Protein AF-N2A4S7-F1 (afdb_monomer)

Radius of gyration: 17.84 Å; Cα contacts (8 Å, |Δi|>4): 90; chains: 1; bounding box: 32×30×47 Å

Foldseek 3Di:
DDCPQPDAQDKDFLVRVCVSVVHDQDPDPVVNVVVVVQVVQAFDWDDPDPGITHTHGGDPDGHDDPPPPDPPVPPPPPPPADPVNVVVVVVVVVVVVVVVD

Structure (mmCIF, N/CA/C/O backbone):
data_AF-N2A4S7-F1
#
_entry.id   AF-N2A4S7-F1
#
loop_
_atom_site.group_PDB
_atom_site.id
_atom_site.type_symbol
_atom_site.label_atom_id
_atom_site.label_alt_id
_atom_site.label_comp_id
_atom_site.label_asym_id
_atom_site.label_entity_id
_atom_site.label_seq_id
_atom_site.pdbx_PDB_ins_code
_atom_site.Cartn_x
_atom_site.Cartn_y
_atom_site.Cartn_z
_atom_site.occupancy
_atom_site.B_iso_or_equiv
_atom_site.auth_seq_id
_atom_site.auth_comp_id
_atom_site.auth_asym_id
_atom_site.auth_atom_id
_atom_site.pdbx_PDB_model_num
ATOM 1 N N . MET A 1 1 ? 5.423 -8.580 -4.811 1.00 75.19 1 MET A N 1
ATOM 2 C CA . MET A 1 1 ? 5.152 -8.920 -3.392 1.00 75.19 1 MET A CA 1
ATOM 3 C C . MET A 1 1 ? 4.072 -9.999 -3.333 1.00 75.19 1 MET A C 1
ATOM 5 O O . MET A 1 1 ? 3.404 -10.183 -4.344 1.00 75.19 1 MET A O 1
ATOM 9 N N . LYS A 1 2 ? 3.913 -10.727 -2.217 1.00 77.81 2 LYS A N 1
ATOM 10 C CA . LYS A 1 2 ? 2.867 -11.761 -2.075 1.00 77.81 2 LYS A CA 1
ATOM 11 C C . LYS A 1 2 ? 1.666 -11.218 -1.298 1.00 77.81 2 LYS A C 1
ATOM 13 O O . LYS A 1 2 ? 1.792 -10.988 -0.104 1.00 77.81 2 LYS A O 1
ATOM 18 N N . THR A 1 3 ? 0.521 -11.034 -1.951 1.00 82.69 3 THR A N 1
ATOM 19 C CA . THR A 1 3 ? -0.718 -10.525 -1.324 1.00 82.69 3 THR A CA 1
ATOM 20 C C . THR A 1 3 ? -1.667 -11.613 -0.829 1.00 82.69 3 THR A C 1
ATOM 22 O O . THR A 1 3 ? -2.667 -11.296 -0.201 1.00 82.69 3 THR A O 1
ATOM 25 N N . GLU A 1 4 ? -1.338 -12.887 -1.045 1.00 83.69 4 GLU A N 1
ATOM 26 C CA . GLU A 1 4 ? -2.178 -14.058 -0.729 1.00 83.69 4 GLU A CA 1
ATOM 27 C C . GLU A 1 4 ? -2.640 -14.123 0.739 1.00 83.69 4 GLU A C 1
ATOM 29 O O . GLU A 1 4 ? -3.675 -14.710 1.039 1.00 83.69 4 GLU A O 1
ATOM 34 N N . ASN A 1 5 ? -1.882 -13.512 1.653 1.00 84.94 5 ASN A N 1
ATOM 35 C CA . ASN A 1 5 ? -2.165 -13.523 3.090 1.00 84.94 5 ASN A CA 1
ATOM 36 C C . ASN A 1 5 ? -2.923 -12.277 3.580 1.00 84.94 5 ASN A C 1
ATOM 38 O O . ASN A 1 5 ? -3.143 -12.131 4.783 1.00 84.94 5 ASN A O 1
ATOM 42 N N . ILE A 1 6 ? -3.270 -11.353 2.682 1.00 88.94 6 ILE A N 1
ATOM 43 C CA . ILE A 1 6 ? -3.994 -10.126 3.017 1.00 88.94 6 ILE A CA 1
ATOM 44 C C . ILE A 1 6 ? -5.489 -10.363 2.829 1.00 88.94 6 ILE A C 1
ATOM 46 O O . ILE A 1 6 ? -5.926 -10.893 1.810 1.00 88.94 6 ILE A O 1
ATOM 50 N N . VAL A 1 7 ? -6.279 -9.939 3.813 1.00 91.81 7 VAL A N 1
ATOM 51 C CA . VAL A 1 7 ? -7.736 -10.078 3.809 1.00 91.81 7 VAL A CA 1
ATOM 52 C C . VAL A 1 7 ? -8.381 -8.704 3.651 1.00 91.81 7 VAL A C 1
ATOM 54 O O . VAL A 1 7 ? -8.049 -7.756 4.364 1.00 91.81 7 VAL A O 1
ATOM 57 N N . ILE A 1 8 ? -9.327 -8.602 2.717 1.00 92.38 8 ILE A N 1
ATOM 58 C CA . ILE A 1 8 ? -10.122 -7.388 2.498 1.00 92.38 8 ILE A CA 1
ATOM 59 C C . ILE A 1 8 ? -11.017 -7.126 3.719 1.00 92.38 8 ILE A C 1
ATOM 61 O O . ILE A 1 8 ? -11.618 -8.042 4.277 1.00 92.38 8 ILE A O 1
ATOM 65 N N . GLY A 1 9 ? -11.117 -5.862 4.128 1.00 91.31 9 GLY A N 1
ATOM 66 C CA . GLY A 1 9 ? -11.894 -5.413 5.283 1.00 91.31 9 GLY A CA 1
ATOM 67 C C . GLY A 1 9 ? -11.169 -5.560 6.623 1.00 91.31 9 GLY A C 1
ATOM 68 O O . GLY A 1 9 ? -11.731 -5.202 7.657 1.00 91.31 9 GLY A O 1
ATOM 69 N N . GLN A 1 10 ? -9.930 -6.059 6.627 1.00 92.56 10 GLN A N 1
ATOM 70 C CA . GLN A 1 10 ? -9.129 -6.199 7.838 1.00 92.56 10 GLN A CA 1
ATOM 71 C C . GLN A 1 10 ? -8.170 -5.014 8.027 1.00 92.56 10 GLN A C 1
ATOM 73 O O . GLN A 1 10 ? -7.657 -4.430 7.070 1.00 92.56 10 GLN A O 1
ATOM 78 N N . LEU A 1 11 ? -7.939 -4.666 9.297 1.00 93.50 11 LEU A N 1
ATOM 79 C CA . LEU A 1 11 ? -6.975 -3.654 9.715 1.00 93.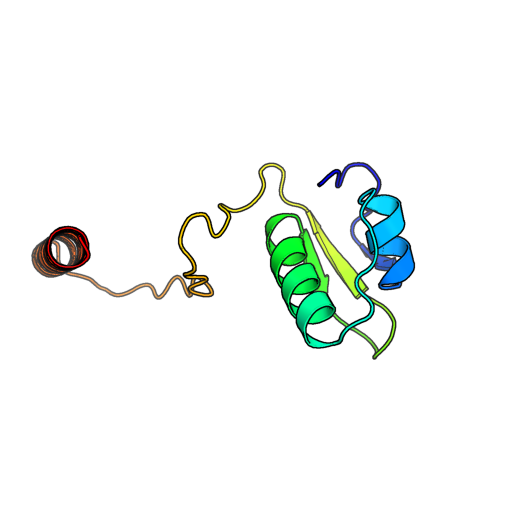50 11 LEU A CA 1
ATOM 80 C C . LEU A 1 11 ? -5.613 -4.287 9.981 1.00 93.50 11 LEU A C 1
ATOM 82 O O . LEU A 1 11 ? -5.508 -5.253 10.739 1.00 93.50 11 LEU A O 1
ATOM 86 N N . TYR A 1 12 ? -4.571 -3.680 9.427 1.00 93.94 12 TYR A N 1
ATOM 87 C CA . TYR A 1 12 ? -3.188 -4.090 9.632 1.00 93.94 12 TYR A CA 1
ATOM 88 C C . TYR A 1 12 ? -2.334 -2.904 10.049 1.00 93.94 12 TYR A C 1
ATOM 90 O O . TYR A 1 12 ? -2.549 -1.778 9.600 1.00 93.94 12 TYR A O 1
ATOM 98 N N . THR A 1 13 ? -1.325 -3.135 10.885 1.00 93.81 13 THR A N 1
ATOM 99 C CA . THR A 1 13 ? -0.276 -2.131 11.076 1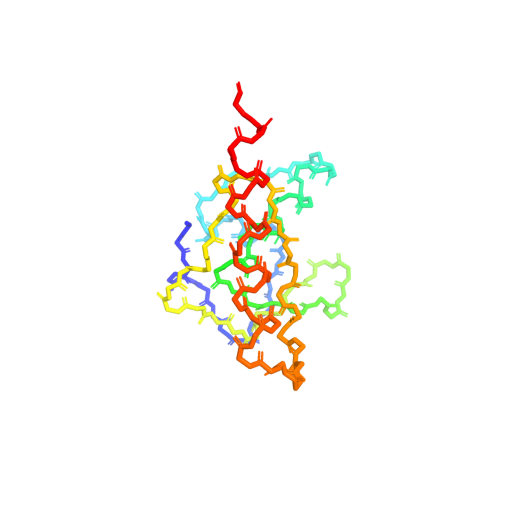.00 93.81 13 THR A CA 1
ATOM 100 C C . THR A 1 13 ? 0.725 -2.186 9.923 1.00 93.81 13 THR A C 1
ATOM 102 O O . THR A 1 13 ? 0.834 -3.189 9.219 1.00 93.81 13 THR A O 1
ATOM 105 N N . TYR A 1 14 ? 1.531 -1.134 9.760 1.00 91.06 14 TYR A N 1
ATOM 106 C CA . TYR A 1 14 ? 2.628 -1.135 8.781 1.00 91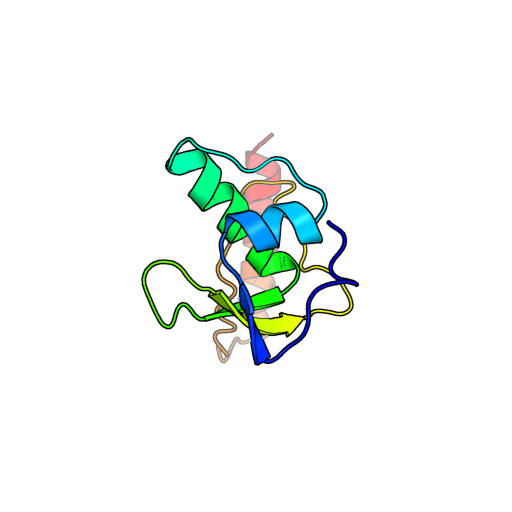.06 14 TYR A CA 1
ATOM 107 C C . TYR A 1 14 ? 3.546 -2.362 8.928 1.00 91.06 14 TYR A C 1
ATOM 109 O O . TYR A 1 14 ? 3.934 -2.971 7.936 1.00 91.06 14 TYR A O 1
ATOM 117 N N . LYS A 1 15 ? 3.857 -2.754 10.171 1.00 90.88 15 LYS A N 1
ATOM 118 C CA . LYS A 1 15 ? 4.718 -3.908 10.448 1.00 90.88 15 LYS A CA 1
ATOM 119 C C . LYS A 1 15 ? 4.058 -5.221 10.031 1.00 90.88 15 LYS A C 1
ATOM 121 O O . LYS A 1 15 ? 4.736 -6.089 9.486 1.00 90.88 15 LYS A O 1
ATOM 126 N N . ASP A 1 16 ? 2.754 -5.348 10.261 1.00 92.38 16 ASP A N 1
ATOM 127 C CA . ASP A 1 16 ? 1.998 -6.530 9.848 1.00 92.38 16 ASP A CA 1
ATOM 128 C C . ASP A 1 16 ? 1.978 -6.646 8.326 1.00 92.38 16 ASP A C 1
ATOM 130 O O . ASP A 1 16 ? 2.271 -7.717 7.804 1.00 92.38 16 ASP A O 1
ATOM 134 N N . LEU A 1 17 ? 1.744 -5.535 7.617 1.00 91.19 17 LEU A N 1
ATOM 135 C CA . LEU A 1 17 ? 1.796 -5.503 6.155 1.00 91.19 17 LEU A CA 1
ATOM 136 C C . LEU A 1 17 ? 3.163 -5.941 5.624 1.00 91.19 17 LEU A C 1
ATOM 138 O O . LEU A 1 17 ? 3.209 -6.810 4.759 1.00 91.19 17 LEU A O 1
ATOM 142 N N . CYS A 1 18 ? 4.276 -5.432 6.168 1.00 91.06 18 CYS A N 1
ATOM 143 C CA . CYS A 1 18 ? 5.599 -5.891 5.731 1.00 91.06 18 CYS A CA 1
ATOM 144 C C . CYS A 1 18 ? 5.780 -7.405 5.929 1.00 91.06 18 CYS A C 1
ATOM 146 O O . CYS A 1 18 ? 6.300 -8.095 5.054 1.00 91.06 18 CYS A O 1
ATOM 148 N N . ASN A 1 19 ? 5.354 -7.926 7.085 1.00 91.25 19 ASN A N 1
ATOM 149 C CA . ASN A 1 19 ? 5.495 -9.343 7.411 1.00 91.25 19 ASN A CA 1
ATOM 150 C C . ASN A 1 19 ? 4.651 -10.216 6.472 1.00 91.25 19 ASN A C 1
ATOM 152 O O . ASN A 1 19 ? 5.154 -11.197 5.929 1.00 91.25 19 ASN A O 1
ATOM 156 N N . LEU A 1 20 ? 3.389 -9.838 6.246 1.00 89.81 20 LEU A N 1
ATOM 157 C CA . LEU A 1 20 ? 2.462 -10.550 5.362 1.00 89.81 20 LEU A CA 1
ATOM 158 C C . LEU A 1 20 ? 2.950 -10.553 3.911 1.00 89.81 20 LEU A C 1
ATOM 160 O O . LEU A 1 20 ? 2.875 -11.581 3.240 1.00 89.81 20 LEU A O 1
ATOM 164 N N . LEU A 1 21 ? 3.512 -9.427 3.465 1.00 87.38 21 LEU A N 1
ATOM 165 C CA . LEU A 1 21 ? 4.089 -9.254 2.132 1.00 87.38 21 LEU A CA 1
ATOM 166 C C . LEU A 1 21 ? 5.489 -9.874 1.987 1.00 87.38 21 LEU A C 1
ATOM 168 O O . LEU A 1 21 ? 6.016 -9.909 0.871 1.00 87.38 21 LEU A O 1
ATOM 172 N N . CYS A 1 22 ? 6.069 -10.387 3.081 1.00 86.88 22 CYS A N 1
ATOM 173 C CA . CYS A 1 22 ? 7.417 -10.958 3.161 1.00 86.88 22 CYS A CA 1
ATOM 174 C C . CYS A 1 22 ? 8.518 -9.988 2.694 1.00 86.88 22 C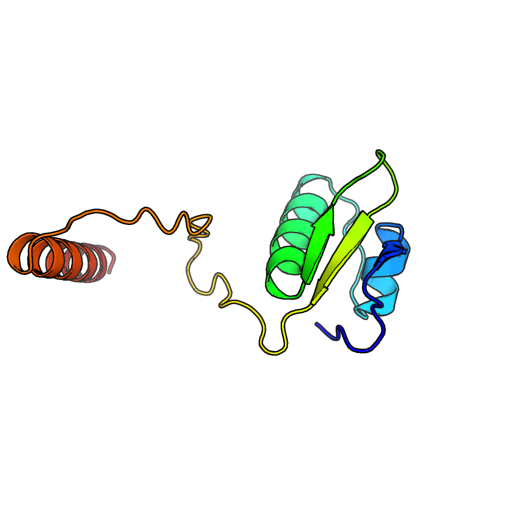YS A C 1
ATOM 176 O O . CYS A 1 22 ? 9.403 -10.356 1.920 1.00 86.88 22 CYS A O 1
ATOM 178 N N . ILE A 1 23 ? 8.464 -8.744 3.167 1.00 87.56 23 ILE A N 1
ATOM 179 C CA . ILE A 1 23 ? 9.404 -7.669 2.826 1.00 87.56 23 ILE A CA 1
ATOM 180 C C . ILE A 1 23 ? 10.021 -7.050 4.080 1.00 87.56 23 ILE A C 1
ATOM 182 O O . ILE A 1 23 ? 9.463 -7.104 5.177 1.00 87.56 23 ILE A O 1
ATOM 186 N N . ILE A 1 24 ? 11.186 -6.432 3.911 1.00 87.75 24 ILE A N 1
ATOM 187 C CA . ILE A 1 24 ? 11.866 -5.720 4.992 1.00 87.75 24 ILE A CA 1
ATOM 188 C C . ILE A 1 24 ? 11.148 -4.386 5.212 1.00 87.75 24 ILE A C 1
ATOM 190 O O . ILE A 1 24 ? 10.997 -3.601 4.280 1.00 87.75 24 ILE A O 1
ATOM 194 N N . CYS A 1 25 ? 10.707 -4.122 6.445 1.00 87.94 25 CYS A N 1
ATOM 195 C CA . CYS A 1 25 ? 10.151 -2.815 6.778 1.00 87.94 25 CYS A CA 1
ATOM 196 C C . CYS A 1 25 ? 11.236 -1.740 6.728 1.00 87.94 25 CYS A C 1
ATOM 198 O O . CYS A 1 25 ? 12.178 -1.752 7.524 1.00 87.94 25 CYS A O 1
ATOM 200 N N . GLU A 1 26 ? 11.023 -0.748 5.876 1.00 87.38 26 GLU A N 1
ATOM 201 C CA . GLU A 1 26 ? 11.820 0.469 5.855 1.00 87.38 26 GLU A CA 1
ATOM 202 C C . GLU A 1 26 ? 11.493 1.349 7.069 1.00 87.38 26 GLU A C 1
ATOM 204 O O . GLU A 1 26 ? 10.320 1.559 7.403 1.00 87.38 26 GLU A O 1
ATOM 209 N N . THR A 1 27 ? 12.528 1.855 7.742 1.00 83.75 27 THR A N 1
ATOM 210 C CA . THR A 1 27 ? 12.402 2.690 8.953 1.00 83.75 27 THR A CA 1
ATOM 211 C C . THR A 1 27 ? 12.603 4.176 8.673 1.00 83.75 27 THR A C 1
ATOM 213 O O . THR A 1 27 ? 12.052 5.014 9.387 1.00 83.75 27 THR A O 1
ATOM 216 N N . ALA A 1 28 ? 13.356 4.519 7.624 1.00 86.12 28 ALA A N 1
ATOM 217 C CA . ALA A 1 28 ? 13.524 5.895 7.183 1.00 86.12 28 ALA A CA 1
ATOM 218 C C . ALA A 1 28 ? 12.221 6.415 6.558 1.00 86.12 28 ALA A C 1
ATOM 220 O O . ALA A 1 28 ? 11.614 5.740 5.729 1.00 86.12 28 ALA A O 1
ATOM 221 N N . GLN A 1 29 ? 11.809 7.634 6.919 1.00 82.06 29 GLN A N 1
ATOM 222 C CA . GLN A 1 29 ? 10.513 8.192 6.512 1.00 82.06 29 GLN A CA 1
ATOM 223 C C . GLN A 1 29 ? 10.315 8.195 4.987 1.00 82.06 29 GLN A C 1
ATOM 225 O O . GLN A 1 29 ? 9.261 7.776 4.523 1.00 82.06 29 GLN A O 1
ATOM 230 N N . ASN A 1 30 ? 11.323 8.602 4.209 1.00 78.88 30 ASN A N 1
ATOM 231 C CA . ASN A 1 30 ? 11.226 8.629 2.743 1.00 78.88 30 ASN A CA 1
ATOM 232 C C . ASN A 1 30 ? 11.058 7.222 2.160 1.00 78.88 30 ASN A C 1
ATOM 234 O O . ASN A 1 30 ? 10.189 6.993 1.330 1.00 78.88 30 ASN A O 1
ATOM 238 N N . LYS A 1 31 ? 11.839 6.261 2.662 1.00 82.31 31 LYS A N 1
ATOM 239 C CA . LYS A 1 31 ? 11.782 4.861 2.228 1.00 82.31 31 LYS A CA 1
ATOM 240 C C . LYS A 1 31 ? 10.456 4.201 2.587 1.00 82.31 31 LYS A C 1
ATOM 242 O O . LYS A 1 31 ? 9.919 3.422 1.811 1.00 82.31 31 LYS A O 1
ATOM 247 N N . LYS A 1 32 ? 9.893 4.558 3.742 1.00 85.88 32 LYS A N 1
ATOM 248 C CA . LYS A 1 32 ? 8.553 4.135 4.144 1.00 85.88 32 LYS A CA 1
ATOM 249 C C . LYS A 1 32 ? 7.481 4.667 3.190 1.00 85.88 32 LYS A C 1
ATOM 251 O O . LYS A 1 32 ? 6.566 3.922 2.865 1.00 85.88 32 LYS A O 1
ATOM 256 N N . VAL A 1 33 ? 7.571 5.930 2.768 1.00 84.19 33 VAL A N 1
ATOM 257 C CA . VAL A 1 33 ? 6.627 6.508 1.795 1.00 84.19 33 VAL A CA 1
ATOM 258 C C . VAL A 1 33 ? 6.737 5.786 0.454 1.00 84.19 33 VAL A C 1
ATOM 260 O O . VAL A 1 33 ? 5.723 5.300 -0.029 1.00 84.19 33 VAL A O 1
ATOM 263 N N . GLU A 1 34 ? 7.952 5.609 -0.074 1.00 83.31 34 GLU A N 1
ATOM 264 C CA . GLU A 1 34 ? 8.194 4.839 -1.308 1.00 83.31 34 GLU A CA 1
ATOM 265 C C . GLU A 1 34 ? 7.603 3.420 -1.224 1.00 83.31 34 GLU A C 1
ATOM 267 O O . GLU A 1 34 ? 6.992 2.929 -2.170 1.00 83.31 34 GLU A O 1
ATOM 272 N N . LEU A 1 35 ? 7.749 2.754 -0.073 1.00 87.06 35 LEU A N 1
ATOM 273 C CA . LEU A 1 35 ? 7.221 1.407 0.124 1.00 87.06 35 LEU A CA 1
ATOM 274 C C . LEU A 1 35 ? 5.687 1.376 0.174 1.00 87.06 35 LEU A C 1
ATOM 276 O O . LEU A 1 35 ? 5.080 0.446 -0.348 1.00 87.06 35 LEU A O 1
ATOM 280 N N . LEU A 1 36 ? 5.060 2.382 0.789 1.00 87.88 36 LEU A N 1
ATOM 281 C CA . LEU A 1 36 ? 3.602 2.517 0.807 1.00 87.88 36 LEU A CA 1
ATOM 282 C C . LEU A 1 36 ? 3.046 2.802 -0.594 1.00 87.88 36 LEU A C 1
ATOM 284 O O . LEU A 1 36 ? 2.031 2.221 -0.958 1.00 87.88 36 LEU A O 1
ATOM 288 N N . GLU A 1 37 ? 3.724 3.623 -1.396 1.00 84.75 37 GLU A N 1
ATOM 289 C CA . GLU A 1 37 ? 3.360 3.846 -2.804 1.00 84.75 37 GLU A CA 1
ATOM 290 C C . GLU A 1 37 ? 3.474 2.551 -3.624 1.00 84.75 37 GLU A C 1
ATOM 292 O O . GLU A 1 37 ? 2.618 2.245 -4.452 1.00 84.75 37 GLU A O 1
ATOM 297 N N . GLU A 1 38 ? 4.491 1.729 -3.359 1.00 84.94 38 GLU A N 1
ATOM 298 C CA . GLU A 1 38 ? 4.618 0.412 -3.989 1.00 84.94 38 GLU A CA 1
ATOM 299 C C . GLU A 1 38 ? 3.489 -0.544 -3.557 1.00 84.94 38 GLU A C 1
ATOM 301 O O . GLU A 1 38 ? 3.054 -1.365 -4.365 1.00 84.94 38 GLU A O 1
ATOM 306 N N . PHE A 1 39 ? 2.960 -0.435 -2.331 1.00 88.31 39 PHE A N 1
ATOM 307 C CA . PHE A 1 39 ? 1.810 -1.239 -1.882 1.00 88.31 39 PHE A CA 1
ATOM 308 C C . PHE A 1 39 ? 0.540 -0.936 -2.667 1.00 88.31 39 PHE A C 1
ATOM 310 O O . PHE A 1 39 ? -0.187 -1.872 -3.010 1.00 88.31 39 PHE A O 1
ATOM 317 N N . GLU A 1 40 ? 0.316 0.333 -3.017 1.00 86.50 40 GLU A N 1
ATOM 318 C CA . GLU A 1 40 ? -0.843 0.764 -3.810 1.00 86.50 40 GLU A CA 1
ATOM 319 C C . GLU A 1 40 ? -0.913 0.077 -5.182 1.00 86.50 40 GLU A C 1
ATOM 321 O O . GLU A 1 40 ? -1.964 0.062 -5.819 1.00 86.50 40 GLU A O 1
ATOM 326 N N . ARG A 1 41 ? 0.176 -0.551 -5.648 1.00 85.06 41 ARG A N 1
ATOM 327 C CA . ARG A 1 41 ? 0.161 -1.366 -6.869 1.00 85.06 41 ARG A CA 1
ATOM 328 C C . ARG A 1 41 ? -0.513 -2.717 -6.709 1.00 85.06 41 ARG A C 1
ATOM 330 O O . ARG A 1 41 ? -0.888 -3.323 -7.709 1.00 85.06 41 ARG A O 1
ATOM 337 N N . TYR A 1 42 ? -0.589 -3.232 -5.491 1.00 87.75 42 TYR A N 1
ATOM 338 C CA . TYR A 1 42 ? -1.073 -4.582 -5.218 1.00 87.75 42 TYR A CA 1
ATOM 339 C C . TYR A 1 42 ? -2.426 -4.574 -4.513 1.00 87.75 42 TYR A C 1
ATOM 341 O O . TYR A 1 42 ? -3.204 -5.509 -4.691 1.00 87.75 42 TYR A O 1
ATOM 349 N N . PHE A 1 43 ? -2.721 -3.535 -3.736 1.00 90.19 43 PHE A N 1
ATOM 350 C CA . PHE A 1 43 ? -3.982 -3.409 -3.019 1.00 90.19 43 PHE A CA 1
ATOM 351 C C . PHE A 1 43 ? -4.303 -1.947 -2.709 1.00 90.19 43 PHE A C 1
ATOM 353 O O . PHE A 1 43 ? -3.412 -1.115 -2.557 1.00 90.19 43 PHE A O 1
ATOM 360 N N . GLU A 1 44 ? -5.589 -1.646 -2.588 1.00 90.19 44 GLU A N 1
ATOM 361 C CA . GLU A 1 44 ? -6.073 -0.364 -2.088 1.00 90.19 44 GLU A CA 1
ATOM 362 C C . GLU A 1 44 ? -6.216 -0.429 -0.571 1.00 90.19 44 GLU A C 1
ATOM 364 O O . GLU A 1 44 ? -6.634 -1.447 -0.006 1.00 90.19 44 GLU A O 1
ATOM 369 N N . PHE A 1 45 ? -5.885 0.672 0.094 1.00 91.31 45 PHE A N 1
ATOM 370 C CA . PHE A 1 45 ? -6.062 0.782 1.527 1.00 91.31 45 PHE A CA 1
ATOM 371 C C . PHE A 1 45 ? -6.497 2.182 1.941 1.00 91.31 45 PHE A C 1
ATOM 373 O O . PHE A 1 45 ? -6.102 3.189 1.358 1.00 91.31 45 PHE A O 1
ATOM 380 N N . GLU A 1 46 ? -7.272 2.238 3.012 1.00 91.62 46 GLU A N 1
ATOM 381 C CA . GLU A 1 46 ? -7.609 3.464 3.715 1.00 91.62 46 GLU A CA 1
ATOM 382 C C . GLU A 1 46 ? -6.871 3.515 5.047 1.00 91.62 46 GLU A C 1
ATOM 384 O O . GLU A 1 46 ? -6.503 2.493 5.626 1.00 91.62 46 GLU A O 1
ATOM 389 N N . GLN A 1 47 ? -6.658 4.720 5.563 1.00 90.56 47 GLN A N 1
ATOM 390 C CA . GLN A 1 47 ? -6.004 4.917 6.846 1.00 90.56 47 GLN A CA 1
ATOM 391 C C . GLN A 1 47 ? -7.009 5.502 7.850 1.00 90.56 47 GLN A C 1
ATOM 393 O O . GLN A 1 47 ? -7.112 6.725 7.963 1.00 90.56 47 GLN A O 1
ATOM 398 N N . PRO A 1 48 ? -7.773 4.658 8.573 1.00 88.12 48 PRO A N 1
ATOM 399 C CA . PRO A 1 48 ? -8.766 5.141 9.535 1.00 88.12 48 PRO A CA 1
ATOM 400 C C . PRO A 1 48 ? -8.123 5.843 10.739 1.00 88.12 48 PRO A C 1
ATOM 402 O O . PRO A 1 48 ? -8.743 6.704 11.360 1.00 88.12 48 PRO A O 1
ATOM 405 N N . ASP A 1 49 ? -6.872 5.505 11.067 1.00 92.06 49 ASP A N 1
ATOM 406 C CA . ASP A 1 49 ? -6.079 6.171 12.097 1.00 92.06 49 ASP A CA 1
ATOM 407 C C . ASP A 1 49 ? -4.582 6.179 11.748 1.00 92.06 49 ASP A C 1
ATOM 409 O O . ASP A 1 49 ? -4.142 5.564 10.787 1.00 92.06 49 ASP A O 1
ATOM 413 N N . LYS A 1 50 ? -3.748 6.851 12.551 1.00 87.25 50 LYS A N 1
ATOM 414 C CA . LYS A 1 50 ? -2.308 7.024 12.260 1.00 87.25 50 LYS A CA 1
ATOM 415 C C . LYS A 1 50 ? -1.471 5.730 12.253 1.00 87.25 50 LYS A C 1
ATOM 417 O O . LYS A 1 50 ? -0.273 5.800 11.973 1.00 87.25 50 LYS A O 1
ATOM 422 N N . ARG A 1 51 ? -2.023 4.586 12.659 1.00 88.81 51 ARG A N 1
ATOM 423 C CA . ARG A 1 51 ? -1.285 3.332 12.892 1.00 88.81 51 ARG A CA 1
ATOM 424 C C . ARG A 1 51 ? -1.782 2.177 12.035 1.00 88.81 51 ARG A C 1
ATOM 426 O O . ARG A 1 51 ? -0.965 1.314 11.704 1.00 88.81 51 ARG A O 1
ATOM 433 N N . HIS A 1 52 ? -3.063 2.166 11.694 1.00 92.00 52 HIS A N 1
ATOM 434 C CA . HIS A 1 52 ? -3.705 1.060 11.001 1.00 92.00 52 HIS A CA 1
ATOM 435 C C . HIS A 1 52 ? -4.073 1.417 9.563 1.00 92.00 52 HIS A C 1
ATOM 437 O O . HIS A 1 52 ? -4.387 2.560 9.243 1.00 92.00 52 HIS A O 1
ATOM 443 N N . PHE A 1 53 ? -4.045 0.399 8.715 1.00 93.19 53 PHE A N 1
ATOM 444 C CA . PHE A 1 53 ? -4.407 0.437 7.309 1.00 93.19 53 PHE A CA 1
ATOM 445 C C . PHE A 1 53 ? -5.527 -0.575 7.088 1.00 93.19 53 PHE A C 1
ATOM 447 O O . PHE A 1 53 ? -5.370 -1.749 7.424 1.00 93.19 53 PHE A O 1
ATOM 454 N N . LEU A 1 54 ? -6.658 -0.110 6.571 1.00 93.94 54 LEU A N 1
ATOM 455 C CA . LEU A 1 54 ? -7.803 -0.926 6.193 1.00 93.94 54 LEU A CA 1
ATOM 456 C C . LEU A 1 54 ? -7.670 -1.296 4.725 1.00 93.94 54 LEU A C 1
ATOM 458 O O . LEU A 1 54 ? -7.740 -0.411 3.881 1.00 93.94 54 LEU A O 1
ATOM 462 N N . ILE A 1 55 ? -7.508 -2.576 4.410 1.00 94.00 55 ILE A N 1
ATOM 463 C CA . ILE A 1 55 ? -7.420 -3.007 3.010 1.00 94.00 55 ILE A CA 1
ATOM 464 C C . ILE A 1 55 ? -8.824 -3.067 2.421 1.00 94.00 55 ILE A C 1
ATOM 466 O O . ILE A 1 55 ? -9.660 -3.835 2.895 1.00 94.00 55 ILE A O 1
ATOM 470 N N . THR A 1 56 ? -9.098 -2.261 1.402 1.00 91.69 56 THR A N 1
ATOM 471 C CA . THR A 1 56 ? -10.427 -2.157 0.778 1.00 91.69 56 THR A CA 1
ATOM 472 C C . THR A 1 56 ? -10.549 -3.021 -0.467 1.00 91.69 56 THR A C 1
ATOM 474 O O . THR A 1 56 ? -11.639 -3.504 -0.770 1.00 91.69 56 THR A O 1
ATOM 477 N N . ASN A 1 57 ? -9.442 -3.248 -1.171 1.00 90.38 57 ASN A N 1
ATOM 478 C CA . ASN A 1 57 ? -9.416 -4.014 -2.409 1.00 90.38 57 ASN A CA 1
ATOM 479 C C . ASN A 1 57 ? -8.032 -4.637 -2.633 1.00 90.38 57 ASN A C 1
ATOM 481 O O . ASN A 1 57 ? -7.032 -4.061 -2.217 1.00 90.38 57 ASN A O 1
ATOM 485 N N . ILE A 1 58 ? -7.954 -5.785 -3.305 1.00 90.25 58 ILE A N 1
ATOM 486 C CA . ILE A 1 58 ? -6.693 -6.439 -3.693 1.00 90.25 58 ILE A CA 1
ATOM 487 C C . ILE A 1 58 ? -6.771 -6.724 -5.189 1.00 90.25 58 ILE A C 1
ATOM 489 O O . ILE A 1 58 ? -7.759 -7.282 -5.658 1.00 90.25 58 ILE A O 1
ATOM 493 N N . TYR A 1 59 ? -5.742 -6.341 -5.941 1.00 84.75 59 TYR A N 1
ATOM 494 C CA . TYR A 1 59 ? -5.720 -6.562 -7.383 1.00 84.75 59 TYR A CA 1
ATOM 495 C C . TYR A 1 59 ? -5.240 -7.978 -7.718 1.00 84.75 59 TYR A C 1
ATOM 497 O O . TYR A 1 59 ? -4.212 -8.426 -7.208 1.00 84.75 59 TYR A O 1
ATOM 505 N N . ASP A 1 60 ? -5.935 -8.646 -8.642 1.00 81.38 60 ASP A N 1
ATOM 506 C CA . ASP A 1 60 ? -5.530 -9.963 -9.163 1.00 81.38 60 ASP A CA 1
ATOM 507 C C . ASP A 1 60 ? -4.187 -9.901 -9.908 1.00 81.38 60 ASP A C 1
ATOM 509 O O . ASP A 1 60 ? -3.379 -10.829 -9.866 1.00 81.38 60 ASP A O 1
ATOM 513 N N . VAL A 1 61 ? -3.944 -8.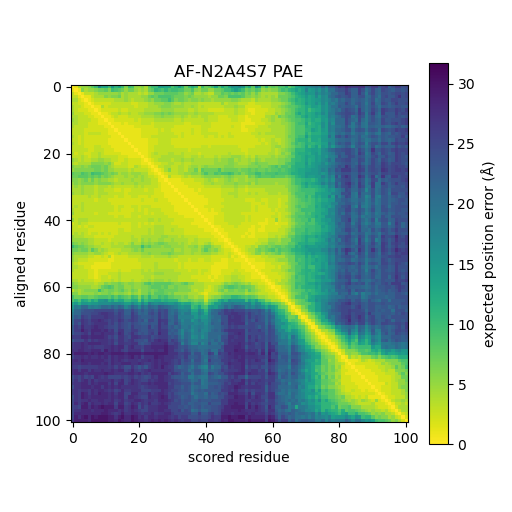785 -10.600 1.00 79.88 61 VAL A N 1
ATOM 514 C CA . VAL A 1 61 ? -2.694 -8.482 -11.300 1.00 79.88 61 VAL A CA 1
ATOM 515 C C . VAL A 1 61 ? -2.179 -7.157 -10.768 1.00 79.88 61 VAL A C 1
ATOM 517 O O . VAL A 1 61 ? -2.919 -6.174 -10.735 1.00 79.88 61 VAL A O 1
ATOM 520 N N . SER A 1 62 ? -0.908 -7.120 -10.366 1.00 79.19 62 SER A N 1
ATOM 521 C CA . SER A 1 62 ? -0.310 -5.886 -9.869 1.00 79.19 62 SER A CA 1
ATOM 522 C C . SER A 1 62 ? -0.325 -4.796 -10.937 1.00 79.19 62 SER A C 1
ATOM 524 O O . SER A 1 62 ? -0.059 -5.037 -12.119 1.00 79.19 62 SER A O 1
ATOM 526 N N . LEU A 1 63 ? -0.609 -3.570 -10.508 1.00 79.44 63 LEU A N 1
ATOM 527 C CA . LEU A 1 63 ? -0.515 -2.405 -11.371 1.00 79.44 63 LEU A CA 1
ATOM 528 C C . LEU A 1 63 ? 0.932 -2.257 -11.875 1.00 79.44 63 LEU A C 1
ATOM 530 O O . LEU A 1 63 ? 1.883 -2.601 -11.155 1.00 79.44 63 LEU A O 1
ATOM 534 N N . PRO A 1 64 ? 1.130 -1.776 -13.115 1.00 70.44 64 PRO A N 1
ATOM 535 C CA . PRO A 1 64 ? 2.460 -1.606 -13.687 1.00 70.44 64 PRO A CA 1
ATOM 536 C C . PRO A 1 64 ? 3.333 -0.732 -12.782 1.00 70.44 64 PRO A C 1
ATOM 538 O O . PRO A 1 64 ? 2.878 0.264 -12.226 1.00 70.44 64 PRO A O 1
ATOM 541 N N . GLY A 1 65 ? 4.581 -1.161 -12.601 1.00 61.28 65 GLY A N 1
ATOM 542 C CA . GLY A 1 65 ? 5.550 -0.489 -11.742 1.00 61.28 65 GLY A CA 1
ATOM 543 C C . GLY A 1 65 ? 6.288 0.628 -12.444 1.00 61.28 65 GLY A C 1
ATOM 544 O O . GLY A 1 65 ? 6.266 0.750 -13.669 1.00 61.28 65 GLY A O 1
ATOM 545 N N . LEU A 1 66 ? 6.988 1.422 -11.642 1.00 61.25 66 LEU A N 1
ATOM 546 C CA . LEU A 1 66 ? 7.894 2.463 -12.103 1.00 61.25 66 LEU A CA 1
ATOM 547 C C . LEU A 1 66 ? 9.181 1.868 -12.684 1.00 61.25 66 LEU A C 1
ATOM 549 O O . LEU A 1 66 ? 10.259 2.111 -12.155 1.00 61.25 66 LEU A O 1
ATOM 553 N N . ASP A 1 67 ? 9.122 1.171 -13.815 1.00 54.47 67 ASP A N 1
ATOM 554 C CA . ASP A 1 67 ? 10.367 0.865 -14.538 1.00 54.47 67 ASP A CA 1
ATOM 555 C C . ASP A 1 67 ? 11.042 2.158 -15.066 1.00 54.47 67 ASP A C 1
ATOM 557 O O . ASP A 1 67 ? 12.204 2.130 -15.465 1.00 54.47 67 ASP A O 1
ATOM 561 N N . TYR A 1 68 ? 10.347 3.315 -15.022 1.00 46.28 68 TYR A N 1
ATOM 562 C CA . TYR A 1 68 ? 10.824 4.610 -15.543 1.00 46.28 68 TYR A CA 1
ATOM 563 C C . TYR A 1 68 ? 10.378 5.870 -14.762 1.00 46.28 68 TYR A C 1
ATOM 565 O O . TYR A 1 68 ? 10.366 6.960 -15.327 1.00 46.28 68 TYR A O 1
ATOM 573 N N . GLY A 1 69 ? 10.019 5.767 -13.477 1.00 41.91 69 GLY A N 1
ATOM 574 C CA . GLY A 1 69 ? 9.928 6.954 -12.604 1.00 41.91 69 GLY A CA 1
ATOM 575 C C . GLY A 1 69 ? 8.743 7.920 -12.799 1.00 41.91 69 GLY A C 1
ATOM 576 O O . GLY A 1 69 ? 8.812 9.043 -12.308 1.00 41.91 69 GLY A O 1
ATOM 577 N N . TYR A 1 70 ? 7.642 7.516 -13.442 1.00 43.09 70 TYR A N 1
ATOM 578 C CA . TYR A 1 70 ? 6.410 8.319 -13.474 1.00 43.09 70 TYR A CA 1
ATOM 579 C C . TYR A 1 70 ? 5.196 7.568 -12.916 1.00 43.09 70 TYR A C 1
ATOM 581 O O . TYR A 1 70 ? 4.577 6.768 -13.615 1.00 43.09 70 TYR A O 1
ATOM 589 N N . PHE A 1 71 ? 4.819 7.870 -11.669 1.00 42.50 71 PHE A N 1
ATOM 590 C CA . PHE A 1 71 ? 3.478 7.591 -11.159 1.00 42.50 71 PHE A CA 1
ATOM 591 C C . PHE A 1 71 ? 2.660 8.824 -11.519 1.00 42.50 71 PHE A C 1
ATOM 593 O O . PHE A 1 71 ? 2.588 9.801 -10.775 1.00 42.50 71 PHE A O 1
ATOM 600 N N . TYR A 1 72 ? 2.040 8.818 -12.695 1.00 43.84 72 TY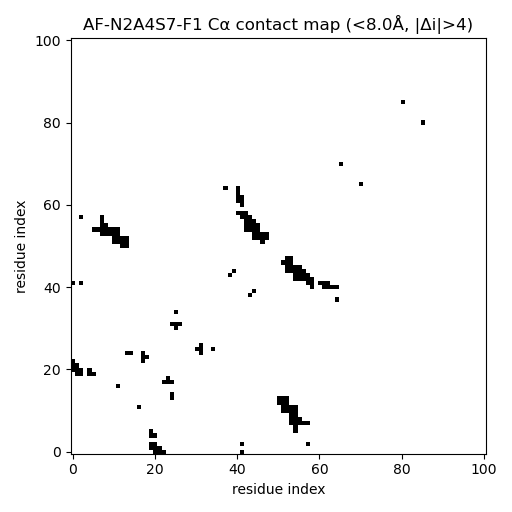R A N 1
ATOM 601 C CA . TYR A 1 72 ? 0.797 9.563 -12.790 1.00 43.84 72 TYR A CA 1
ATOM 602 C C . TYR A 1 72 ? -0.153 8.748 -11.926 1.00 43.84 72 TYR A C 1
ATOM 604 O O . TYR A 1 72 ? -0.484 7.619 -12.281 1.00 43.84 72 TYR A O 1
ATOM 612 N N . LYS A 1 73 ? -0.565 9.284 -10.776 1.00 43.81 73 LYS A N 1
ATOM 613 C CA . LYS A 1 73 ? -1.843 8.901 -10.182 1.00 43.81 73 LYS A CA 1
ATOM 614 C C . LYS A 1 73 ? -2.824 8.966 -11.346 1.00 43.81 73 LYS A C 1
ATOM 616 O O . LYS A 1 73 ? -3.067 10.070 -11.836 1.00 43.81 73 LYS A O 1
ATOM 621 N N . THR A 1 74 ? -3.219 7.824 -11.912 1.00 43.62 74 THR A N 1
ATOM 622 C CA . THR A 1 74 ? -3.962 7.792 -13.172 1.00 43.62 74 THR A CA 1
ATOM 623 C C . THR A 1 74 ? -5.337 8.369 -12.881 1.00 43.62 74 THR A C 1
ATOM 625 O O . THR A 1 74 ? -6.288 7.649 -12.604 1.00 43.62 74 THR A O 1
ATOM 628 N N . MET A 1 75 ? -5.457 9.696 -12.899 1.00 42.22 75 MET A N 1
ATOM 629 C CA . MET A 1 75 ? -6.736 10.330 -13.112 1.00 42.22 75 MET A CA 1
ATOM 630 C C . MET A 1 75 ? -7.117 9.922 -14.525 1.00 42.22 75 MET A C 1
ATOM 632 O O . MET A 1 75 ? -6.600 10.460 -15.505 1.00 42.22 75 MET A O 1
ATOM 636 N N . ILE A 1 76 ? -8.004 8.937 -14.635 1.00 47.34 76 ILE A N 1
ATOM 637 C CA . ILE A 1 76 ? -8.775 8.744 -15.853 1.00 47.34 76 ILE A CA 1
ATOM 638 C C . ILE A 1 76 ? -9.669 9.979 -15.939 1.00 47.34 76 ILE A C 1
ATOM 640 O O . ILE A 1 76 ? -10.776 10.004 -15.413 1.00 47.34 76 ILE A O 1
ATOM 644 N N . ILE A 1 77 ? -9.144 11.054 -16.525 1.00 48.00 77 ILE A N 1
ATOM 645 C CA . ILE A 1 77 ? -9.942 12.214 -16.894 1.00 48.00 77 ILE A CA 1
ATOM 646 C C . ILE A 1 77 ? -10.622 11.805 -18.201 1.00 48.00 77 ILE A C 1
ATOM 648 O O . ILE A 1 77 ? -9.920 11.621 -19.200 1.00 48.00 77 ILE A O 1
ATOM 652 N N . PRO A 1 78 ? -11.954 11.625 -18.244 1.00 47.59 78 PRO A N 1
ATOM 653 C CA . PRO A 1 78 ? -12.654 11.418 -19.500 1.00 47.59 78 PRO A CA 1
ATOM 654 C C . PRO A 1 78 ? -12.623 12.737 -20.275 1.00 47.59 78 PRO A C 1
ATOM 656 O O . PRO A 1 78 ? -13.543 13.550 -20.220 1.00 47.59 78 PRO A O 1
ATOM 659 N N . VAL A 1 79 ? -11.525 12.988 -20.980 1.00 57.22 79 VAL A N 1
ATOM 660 C CA . VAL A 1 79 ? -11.432 14.114 -21.899 1.00 57.22 79 VAL A CA 1
ATOM 661 C C . VAL A 1 79 ? -12.237 13.726 -23.134 1.00 57.22 79 VAL A C 1
ATOM 663 O O . VAL A 1 79 ? -11.966 12.695 -23.752 1.00 57.22 79 VAL A O 1
ATOM 666 N N . LYS A 1 80 ? -13.225 14.542 -23.520 1.00 54.69 80 LYS A N 1
ATOM 667 C CA . LYS A 1 80 ? -13.808 14.474 -24.868 1.00 54.69 80 LYS A CA 1
ATOM 668 C C . LYS A 1 80 ? -12.714 14.871 -25.859 1.00 54.69 80 LYS A C 1
ATOM 670 O O . LYS A 1 80 ? -12.562 16.037 -26.195 1.00 54.69 80 LYS A O 1
ATOM 675 N N . CYS A 1 81 ? -11.899 13.901 -26.236 1.00 59.09 81 CYS A N 1
ATOM 676 C CA . CYS A 1 81 ? -10.747 14.078 -27.097 1.00 59.09 81 CYS A CA 1
ATOM 677 C C . CYS A 1 81 ? -11.167 13.751 -28.530 1.00 59.09 81 CYS A C 1
ATOM 679 O O . CYS A 1 81 ? -11.715 12.674 -28.788 1.00 59.09 81 CYS A O 1
ATOM 681 N N . SER A 1 82 ? -10.949 14.679 -29.463 1.00 71.31 82 SER A N 1
ATOM 682 C CA . SER A 1 82 ? -11.126 14.363 -30.875 1.00 71.31 82 SER A CA 1
ATOM 683 C C . SER A 1 82 ? -10.073 13.329 -31.300 1.00 71.31 82 SER A C 1
ATOM 68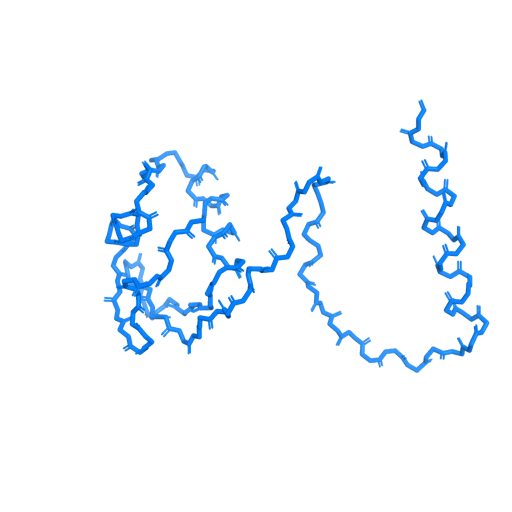5 O O . SER A 1 82 ? -9.009 13.182 -30.690 1.00 71.31 82 SER A O 1
ATOM 687 N N . LYS A 1 83 ? -10.342 12.584 -32.375 1.00 73.06 83 LYS A N 1
ATOM 688 C CA . LYS A 1 83 ? -9.403 11.565 -32.877 1.00 73.06 83 LYS A CA 1
ATOM 689 C C . LYS A 1 83 ? -8.054 12.172 -33.301 1.00 73.06 83 LYS A C 1
ATOM 691 O O . LYS A 1 83 ? -7.056 11.457 -33.370 1.00 73.06 83 LYS A O 1
ATOM 696 N N . GLU A 1 84 ? -8.038 13.466 -33.607 1.00 74.56 84 GLU A N 1
ATOM 697 C CA . GLU A 1 84 ? -6.861 14.236 -34.011 1.00 74.56 84 GLU A CA 1
ATOM 698 C C . GLU A 1 84 ? -6.012 14.622 -32.798 1.00 74.56 84 GLU A C 1
ATOM 700 O O . GLU A 1 84 ? -4.809 14.356 -32.796 1.00 74.56 84 GLU A O 1
ATOM 705 N N . ASP A 1 85 ? -6.645 15.103 -31.726 1.00 70.88 85 ASP A N 1
ATOM 706 C CA . ASP A 1 85 ? -5.969 15.459 -30.473 1.00 70.88 85 ASP A CA 1
ATOM 707 C C . ASP A 1 85 ? -5.303 14.239 -29.823 1.00 70.88 85 ASP A C 1
ATOM 709 O O . ASP A 1 85 ? -4.158 14.306 -29.373 1.00 70.88 85 ASP A O 1
ATOM 713 N N . TYR A 1 86 ? -5.963 13.075 -29.854 1.00 73.88 86 TYR A N 1
ATOM 714 C CA . TYR A 1 86 ? -5.379 11.835 -29.337 1.00 73.88 86 TYR A CA 1
ATOM 715 C C . TYR A 1 86 ? -4.117 11.442 -30.112 1.00 73.88 86 TYR A C 1
ATOM 717 O O . TYR A 1 86 ? -3.083 11.116 -29.526 1.00 73.88 86 TYR A O 1
ATOM 725 N N . LYS A 1 87 ? -4.170 11.509 -31.449 1.00 75.75 87 LYS A N 1
ATOM 726 C CA . LYS A 1 87 ? -3.008 11.214 -32.299 1.00 75.75 87 LYS A CA 1
ATOM 727 C C . LYS A 1 87 ? -1.866 12.193 -32.045 1.00 75.75 87 LYS A C 1
ATOM 729 O O . LYS A 1 87 ? -0.709 11.773 -32.060 1.00 75.75 87 LYS A O 1
ATOM 734 N N . TYR A 1 88 ? -2.182 13.465 -31.806 1.00 73.75 88 TYR A N 1
ATOM 735 C CA . TYR A 1 88 ? -1.195 14.482 -31.469 1.00 73.75 88 TYR A CA 1
ATOM 736 C C . TYR A 1 88 ? -0.493 14.164 -30.143 1.00 73.75 88 TYR A C 1
ATOM 738 O O . TYR A 1 88 ? 0.734 14.090 -30.112 1.00 73.75 88 TYR A O 1
ATOM 746 N N . LEU A 1 89 ? -1.244 13.845 -29.084 1.00 72.94 89 LEU A N 1
ATOM 747 C CA . LEU A 1 89 ? -0.684 13.476 -27.776 1.00 72.94 89 LEU A CA 1
ATOM 748 C C . LEU A 1 89 ? 0.225 12.238 -27.845 1.00 72.94 89 LEU A C 1
ATOM 750 O O . LEU A 1 89 ? 1.314 12.230 -27.268 1.00 72.94 89 LEU A O 1
ATOM 754 N N . ILE A 1 90 ? -0.172 11.214 -28.608 1.00 77.56 90 ILE A N 1
ATOM 755 C CA . ILE A 1 90 ? 0.660 10.022 -28.844 1.00 77.56 90 ILE A CA 1
ATOM 756 C C . ILE A 1 90 ? 1.940 10.367 -29.620 1.00 77.56 90 ILE A C 1
ATOM 758 O O . ILE A 1 90 ? 2.982 9.746 -29.415 1.00 77.56 90 ILE A O 1
ATOM 762 N N . LYS A 1 91 ? 1.893 11.350 -30.523 1.00 75.75 91 LYS A N 1
ATOM 763 C CA . LYS A 1 91 ? 3.080 11.808 -31.252 1.00 75.75 91 LYS A CA 1
ATOM 764 C C . LYS A 1 91 ? 4.030 12.579 -30.333 1.00 75.75 91 LYS A C 1
ATOM 766 O O . LYS A 1 91 ? 5.229 12.322 -30.366 1.00 75.75 91 LYS A O 1
ATOM 771 N N . CYS A 1 92 ? 3.498 13.445 -29.472 1.00 71.56 92 CYS A N 1
ATOM 772 C CA . CYS A 1 92 ? 4.280 14.155 -28.463 1.00 71.56 92 CYS A CA 1
ATOM 773 C C . CYS A 1 92 ? 4.994 13.189 -27.506 1.00 71.56 92 CYS A C 1
ATOM 775 O O . CYS A 1 92 ? 6.179 13.380 -27.245 1.00 71.56 92 CYS A O 1
ATOM 777 N N . SER A 1 93 ? 4.333 12.120 -27.041 1.00 69.50 93 SER A N 1
ATOM 778 C CA . SER A 1 93 ? 4.986 11.135 -26.161 1.00 69.50 93 SER A CA 1
ATOM 779 C C . SER A 1 93 ? 6.142 10.399 -26.848 1.00 69.50 93 SER A C 1
ATOM 781 O O . SER A 1 93 ? 7.172 10.141 -26.224 1.00 69.50 93 SER A O 1
ATOM 783 N N . LYS A 1 94 ? 6.017 10.112 -28.152 1.00 70.06 94 LYS A N 1
ATOM 784 C CA . LYS A 1 94 ? 7.102 9.530 -28.956 1.00 70.06 94 LYS A CA 1
ATOM 785 C C . LYS A 1 94 ? 8.282 10.485 -29.124 1.00 70.06 94 LYS A C 1
ATOM 787 O O . LYS A 1 94 ? 9.414 10.048 -28.971 1.00 70.06 94 LYS A O 1
ATOM 792 N N . TRP A 1 95 ?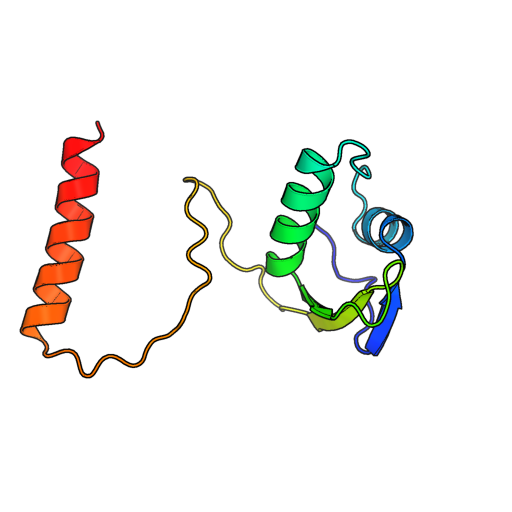 8.032 11.768 -29.375 1.00 72.31 95 TRP A N 1
ATOM 793 C CA . TRP A 1 95 ? 9.101 12.762 -29.517 1.00 72.31 95 TRP A CA 1
ATOM 794 C C . TRP A 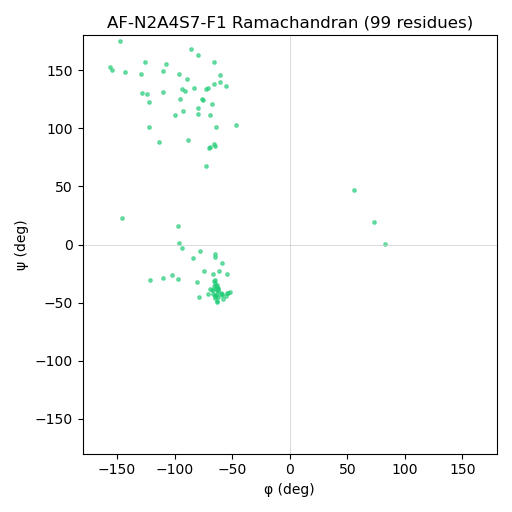1 95 ? 9.893 12.977 -28.234 1.00 72.31 95 TRP A C 1
ATOM 796 O O . TRP A 1 95 ? 11.118 12.972 -28.283 1.00 72.31 95 TRP A O 1
ATOM 806 N N . VAL A 1 96 ? 9.215 13.068 -27.086 1.00 60.59 96 VAL A N 1
ATOM 807 C CA . VAL A 1 96 ? 9.888 13.128 -25.778 1.00 60.59 96 VAL A CA 1
ATOM 808 C C . VAL A 1 96 ? 10.851 11.945 -25.621 1.00 60.59 96 VAL A C 1
ATOM 810 O O . VAL A 1 96 ? 11.996 12.123 -25.216 1.00 60.59 96 VAL A O 1
ATOM 813 N N . ARG A 1 97 ? 10.425 10.746 -26.040 1.00 53.72 97 ARG A N 1
ATOM 814 C CA . ARG A 1 97 ? 11.229 9.518 -25.978 1.00 53.72 97 ARG A CA 1
ATOM 815 C C . ARG A 1 97 ? 12.476 9.541 -26.867 1.00 53.72 97 ARG A C 1
ATOM 817 O O . ARG A 1 97 ? 13.458 8.883 -26.539 1.00 53.72 97 ARG A O 1
ATOM 824 N N . GLU A 1 98 ? 12.429 10.246 -27.989 1.00 64.31 98 GLU A N 1
ATOM 825 C CA . GLU A 1 98 ? 13.544 10.354 -28.936 1.00 64.31 98 GLU A CA 1
ATOM 826 C C . GLU A 1 98 ? 14.580 11.389 -28.483 1.00 64.31 98 GLU A C 1
ATOM 828 O O . GLU A 1 98 ? 15.769 11.188 -28.698 1.00 64.31 98 GLU A O 1
ATOM 833 N N . THR A 1 99 ? 14.146 12.456 -27.806 1.00 54.94 99 THR A N 1
ATOM 834 C CA . THR A 1 99 ? 15.022 13.533 -27.309 1.00 54.94 99 THR A CA 1
ATOM 835 C C . THR A 1 99 ? 15.692 13.252 -25.962 1.00 54.94 99 THR A C 1
ATOM 837 O O . THR A 1 99 ? 16.571 14.004 -25.557 1.00 54.94 99 THR A O 1
ATOM 840 N N . SER A 1 100 ? 15.271 12.209 -25.240 1.00 52.06 100 SER A N 1
ATOM 841 C CA . SER A 1 100 ? 15.828 11.825 -23.929 1.00 52.06 100 SER A CA 1
ATOM 842 C C . SER A 1 100 ? 16.895 10.717 -24.000 1.00 52.06 100 SER A C 1
ATOM 844 O O . SER A 1 100 ? 17.198 10.104 -22.977 1.00 52.06 100 SER A O 1
ATOM 846 N N . LYS A 1 101 ? 17.441 10.444 -25.190 1.00 43.91 101 LYS A N 1
ATOM 847 C CA . LYS A 1 101 ? 18.633 9.611 -25.416 1.00 43.91 101 LYS A CA 1
ATOM 848 C C . LYS A 1 101 ? 19.817 10.488 -25.791 1.00 43.91 101 LYS A C 1
ATOM 850 O O . LYS A 1 101 ? 20.939 10.109 -25.398 1.00 43.91 101 LYS A O 1
#

Solvent-accessible surface area (backbone atoms only — not comparable to full-atom values): 6290 Å² total; per-residue (Å²): 129,49,62,90,74,65,58,72,77,40,76,36,39,68,68,50,50,24,58,54,36,73,48,84,77,57,83,52,70,68,55,36,49,55,52,52,59,58,44,59,33,44,29,45,67,46,66,90,47,102,62,40,34,32,26,73,43,71,50,95,63,64,51,89,72,68,90,77,79,70,83,69,78,77,73,84,68,90,66,94,64,52,79,64,56,52,54,49,54,58,49,52,56,51,50,56,63,64,76,75,112

Secondary structure (DSSP, 8-state):
---TT--TT-EEEHHHHHHHTT-PPP-SHHHHHHHHHHHTTTEEEE-SSSSEEEEEEE-SSPPPP-SSS-------------HHHHHHHHHHHHHHHHHT-

Mean predicted aligned error: 12.89 Å

Sequence (101 aa):
MKTENIVIGQLYTYKDLCNLLCIICETAQNKKVELLEEFERYFEFEQPDKRHFLITNIYDVSLPGLDYGYFYKTMIIPVKCSKEDYKYLIKCSKWVRETSK

Organism: NCBI:txid1235802

Nearest PDB structures (foldseek):
  4r6i-assembly1_A  TM=4.474E-01  e=3.498E-01  Bacillus anthracis str. 'Ames Ancestor'
  4d10-assembly1_O  TM=3.900E-01  e=1.044E+00  Homo sapiens
  7o75-assembly1_X  TM=3.329E-01  e=2.540E+00  Saccharomyces cerevisiae S288C
  7o4j-assembly1_X  TM=2.443E-01  e=2.720E+00  Saccharomyces cerevisiae S288C

pLDDT: mean 77.08, std 15.98, range [41.91, 94.0]